Protein AF-Q3LVI8-F1 (afdb_monomer_lite)

Organism: Taraxacum officinale (NCBI:txid50225)

Secondary structure (DSSP, 8-state):
------------------------S--S----TTEEE-TTS-EEEEEEEGGGTTEEEEEEE-

Structure (mmCIF, N/CA/C/O backbone):
data_AF-Q3LVI8-F1
#
_entry.id   AF-Q3LVI8-F1
#
loop_
_atom_site.group_PDB
_atom_site.id
_atom_site.type_symbol
_atom_site.label_atom_id
_atom_site.label_alt_id
_atom_site.label_comp_id
_atom_site.label_asym_id
_atom_site.label_entity_id
_atom_site.label_seq_id
_atom_site.pdbx_PDB_ins_code
_atom_site.Cartn_x
_atom_site.Cartn_y
_atom_site.Cartn_z
_atom_site.occupancy
_atom_site.B_iso_or_equiv
_atom_site.auth_seq_id
_atom_site.auth_comp_id
_atom_site.auth_asym_id
_atom_site.auth_atom_id
_atom_site.pdbx_PDB_model_num
ATOM 1 N N . LYS A 1 1 ? -6.226 30.648 68.041 1.00 55.38 1 LYS A N 1
ATOM 2 C CA . LYS A 1 1 ? -7.227 30.102 67.086 1.00 55.38 1 LYS A CA 1
ATOM 3 C C . LYS A 1 1 ? -7.251 31.021 65.869 1.00 55.38 1 LYS A C 1
ATOM 5 O O . LYS A 1 1 ? -8.155 31.827 65.733 1.00 55.38 1 LYS A O 1
ATOM 10 N N . GLU A 1 2 ? -6.212 30.960 65.040 1.00 57.00 2 GLU A N 1
ATOM 11 C CA . GLU A 1 2 ? -6.061 31.843 63.878 1.00 57.00 2 GLU A CA 1
ATOM 12 C C . GLU A 1 2 ? -6.483 31.088 62.619 1.00 57.00 2 GLU A C 1
ATOM 14 O O . GLU A 1 2 ? -5.934 30.036 62.295 1.00 57.00 2 GLU A O 1
ATOM 19 N N . ARG A 1 3 ? -7.512 31.594 61.935 1.00 61.94 3 ARG A N 1
ATOM 20 C CA . ARG A 1 3 ? -7.931 31.110 60.618 1.00 61.94 3 ARG A CA 1
ATOM 21 C C . ARG A 1 3 ? -7.288 32.023 59.580 1.00 61.94 3 ARG A C 1
ATOM 23 O O . ARG A 1 3 ? -7.572 33.215 59.564 1.00 61.94 3 ARG A O 1
ATOM 30 N N . LYS A 1 4 ? -6.396 31.471 58.758 1.00 62.22 4 LYS A N 1
ATOM 31 C CA . LYS A 1 4 ? -5.723 32.204 57.676 1.00 62.22 4 LYS A CA 1
ATOM 32 C C . LYS A 1 4 ? -6.762 32.677 56.639 1.00 62.22 4 LYS A C 1
ATOM 34 O O . LYS A 1 4 ? -7.686 31.908 56.359 1.00 62.22 4 LYS A O 1
ATOM 39 N N . PRO A 1 5 ? -6.638 33.892 56.071 1.00 63.22 5 PRO A N 1
ATOM 40 C CA . PRO A 1 5 ? -7.558 34.373 55.043 1.00 63.22 5 PRO A CA 1
ATOM 41 C C . PRO A 1 5 ? -7.358 33.609 53.726 1.00 63.22 5 PRO A C 1
ATOM 43 O O . PRO A 1 5 ? -6.240 33.222 53.382 1.00 63.22 5 PRO A O 1
ATOM 46 N N . SER A 1 6 ? -8.447 33.385 52.988 1.00 62.56 6 SER A N 1
ATOM 47 C CA . SER A 1 6 ? -8.414 32.752 51.669 1.00 62.56 6 SER A CA 1
ATOM 48 C C . SER A 1 6 ? -7.745 33.687 50.662 1.00 62.56 6 SER A C 1
ATOM 50 O O . SER A 1 6 ? -8.270 34.756 50.350 1.00 62.56 6 SER A O 1
ATOM 52 N N . LEU A 1 7 ? -6.582 33.289 50.151 1.00 67.19 7 LEU A N 1
ATOM 53 C CA . LEU A 1 7 ? -5.951 33.952 49.016 1.00 67.19 7 LEU A CA 1
ATOM 54 C C . LEU A 1 7 ? -6.789 33.646 47.769 1.00 67.19 7 LEU A C 1
ATOM 56 O O . LEU A 1 7 ? -6.744 32.534 47.247 1.00 67.19 7 LEU A O 1
ATOM 60 N N . ASN A 1 8 ? -7.568 34.624 47.305 1.00 64.38 8 ASN A N 1
ATOM 61 C CA . ASN A 1 8 ? -8.243 34.550 46.012 1.00 64.38 8 ASN A CA 1
ATOM 62 C C . ASN A 1 8 ? -7.196 34.743 44.916 1.00 64.38 8 ASN A C 1
ATOM 64 O O . ASN A 1 8 ? -6.972 35.851 44.433 1.00 64.38 8 ASN A O 1
ATOM 68 N N . ILE A 1 9 ? -6.510 33.658 44.564 1.00 64.38 9 ILE A N 1
ATOM 69 C CA . ILE A 1 9 ? -5.599 33.644 43.430 1.00 64.38 9 ILE A CA 1
ATOM 70 C C . ILE A 1 9 ? -6.464 33.693 42.162 1.00 64.38 9 ILE A C 1
ATOM 72 O O . ILE A 1 9 ? -7.152 32.736 41.809 1.00 64.38 9 ILE A O 1
ATOM 76 N N . SER A 1 10 ? -6.516 34.850 41.501 1.00 64.75 10 SER A N 1
ATOM 77 C CA . SER A 1 10 ? -7.116 34.957 40.173 1.00 64.75 10 SER A CA 1
ATOM 78 C C . SER A 1 10 ? -6.171 34.269 39.196 1.00 64.75 10 SER A C 1
ATOM 80 O O . SER A 1 10 ? -5.205 34.865 38.719 1.00 64.75 10 SER A O 1
ATOM 82 N N . ILE A 1 11 ? -6.398 32.982 38.958 1.00 63.38 11 ILE A N 1
ATOM 83 C CA . ILE A 1 11 ? -5.677 32.232 37.933 1.00 63.38 11 ILE A CA 1
ATOM 84 C C . ILE A 1 11 ? -6.017 32.912 36.599 1.00 63.38 11 ILE A C 1
ATOM 86 O O . ILE A 1 11 ? -7.207 33.013 36.285 1.00 63.38 11 ILE A O 1
ATOM 90 N N . PRO A 1 12 ? -5.038 33.428 35.830 1.00 66.44 12 PRO A N 1
ATOM 91 C CA . PRO A 1 12 ? -5.334 33.969 34.516 1.00 66.44 12 PRO A CA 1
ATOM 92 C C . PRO A 1 12 ? -5.928 32.832 33.692 1.00 66.44 12 PRO A C 1
ATOM 94 O O . PRO A 1 12 ? -5.333 31.759 33.573 1.00 66.44 12 PRO A O 1
ATOM 97 N N . PHE A 1 13 ? -7.147 33.063 33.208 1.00 62.28 13 PHE A N 1
ATOM 98 C CA . PHE A 1 13 ? -7.869 32.162 32.326 1.00 62.28 13 PHE A CA 1
ATOM 99 C C . PHE A 1 13 ? -6.895 31.659 31.253 1.00 62.28 13 PHE A C 1
ATOM 101 O O . PHE A 1 13 ? -6.266 32.492 30.588 1.00 62.28 13 PHE A O 1
ATOM 108 N N . PRO A 1 14 ? -6.691 30.336 31.121 1.00 65.12 14 PRO A N 1
ATOM 109 C CA . PRO A 1 14 ? -5.793 29.831 30.100 1.00 65.12 14 PRO A CA 1
ATOM 110 C C . PRO A 1 14 ? -6.297 30.348 28.745 1.00 65.12 14 PRO A C 1
ATOM 112 O O . PRO A 1 14 ? -7.514 30.365 28.531 1.00 65.12 14 PRO A O 1
ATOM 115 N N . PRO A 1 15 ? -5.410 30.784 27.826 1.00 66.19 15 PRO A N 1
ATOM 116 C CA . PRO A 1 15 ? -5.839 31.035 26.453 1.00 66.19 15 PRO A CA 1
ATOM 117 C C . PRO A 1 15 ? -6.583 29.783 25.986 1.00 66.19 15 PRO A C 1
ATOM 119 O O . PRO A 1 15 ? -6.181 28.694 26.414 1.00 66.19 15 PRO A O 1
ATOM 122 N N . PRO A 1 16 ? -7.669 29.900 25.196 1.00 59.91 16 PRO A N 1
ATOM 123 C CA . PRO A 1 16 ? -8.443 28.736 24.802 1.00 59.91 16 PRO A CA 1
ATOM 124 C C . PRO A 1 16 ? -7.451 27.740 24.224 1.00 59.91 16 PRO A C 1
ATOM 126 O O . PRO A 1 16 ? -6.822 28.013 23.199 1.00 59.91 16 PRO A O 1
ATOM 129 N N . LEU A 1 17 ? -7.232 26.649 24.967 1.00 61.34 17 LEU A N 1
ATOM 130 C CA . LEU A 1 17 ? -6.452 25.522 24.501 1.00 61.34 17 LEU A CA 1
ATOM 131 C C . LEU A 1 17 ? -7.111 25.2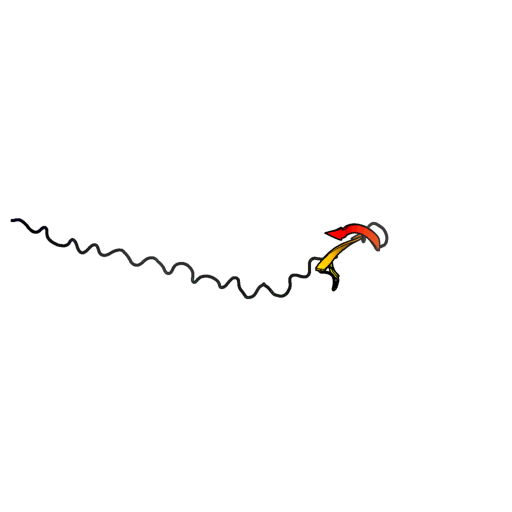01 23.185 1.00 61.34 17 LEU A C 1
ATOM 133 O O . LEU A 1 17 ? -8.305 24.894 23.190 1.00 61.34 17 LEU A O 1
ATOM 137 N N . VAL A 1 18 ? -6.362 25.461 22.109 1.00 60.06 18 VAL A N 1
ATOM 138 C CA . VAL A 1 18 ? -6.719 25.241 20.713 1.00 60.06 18 VAL A CA 1
ATOM 139 C C . VAL A 1 18 ? -7.769 24.156 20.719 1.00 60.06 18 VAL A C 1
ATOM 141 O O . VAL A 1 18 ? -7.437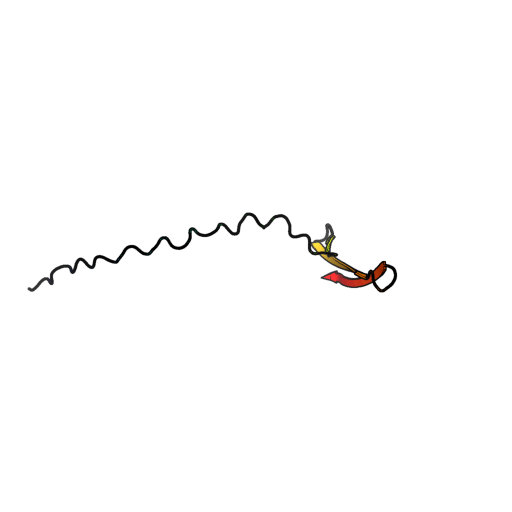 23.041 21.136 1.00 60.06 18 VAL A O 1
ATOM 144 N N . ALA A 1 19 ? -9.031 24.541 20.454 1.00 62.62 19 ALA A N 1
ATOM 145 C CA . ALA A 1 19 ? -10.176 23.638 20.533 1.00 62.62 19 ALA A CA 1
ATOM 146 C C . ALA A 1 19 ? -9.696 22.294 20.008 1.00 62.62 19 ALA A C 1
ATOM 148 O O . ALA A 1 19 ? -9.050 22.345 18.955 1.00 62.62 19 ALA A O 1
ATOM 149 N N . PRO A 1 20 ? -9.866 21.169 20.738 1.00 55.16 20 PRO A N 1
ATOM 150 C CA . PRO A 1 20 ? -9.299 19.903 20.310 1.00 55.16 20 PRO A CA 1
ATOM 151 C C . PRO A 1 2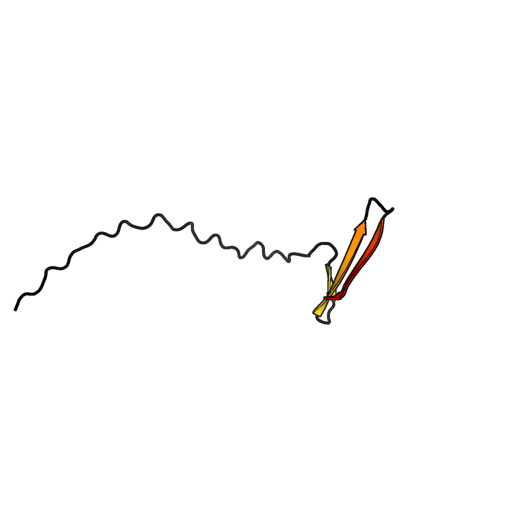0 ? -9.748 19.744 18.872 1.00 55.16 20 PRO A C 1
ATOM 153 O O . PRO A 1 20 ? -10.945 19.607 18.611 1.00 55.16 20 PRO A O 1
ATOM 156 N N . VAL A 1 21 ? -8.809 19.938 17.940 1.00 53.81 21 VAL A N 1
ATOM 157 C CA . VAL A 1 21 ? -9.101 19.799 16.529 1.00 53.81 21 VAL A CA 1
ATOM 158 C C . VAL A 1 21 ? -9.510 18.357 16.491 1.00 53.81 21 VAL A C 1
ATOM 160 O O . VAL A 1 21 ? -8.712 17.489 16.835 1.00 53.81 21 VAL A O 1
ATOM 163 N N . LYS A 1 22 ? -10.800 18.134 16.271 1.00 48.44 22 LYS A N 1
ATOM 164 C CA . LYS A 1 22 ? -11.411 16.827 16.266 1.00 48.44 22 LYS A CA 1
ATOM 165 C C . LYS A 1 22 ? -10.682 16.067 15.170 1.00 48.44 22 LYS A C 1
ATOM 167 O O . LYS A 1 22 ? -10.993 16.219 13.994 1.00 48.44 22 LYS A O 1
ATOM 172 N N . VAL A 1 23 ? -9.641 15.320 15.538 1.00 51.47 23 VAL A N 1
ATOM 173 C CA . VAL A 1 23 ? -8.856 14.483 14.625 1.00 51.47 23 VAL A CA 1
ATOM 174 C C . VAL A 1 23 ? -9.669 13.217 14.340 1.00 51.47 23 VAL A C 1
ATOM 176 O O . VAL A 1 23 ? -9.158 12.113 14.395 1.00 51.47 23 VAL A O 1
ATOM 179 N N . GLU A 1 24 ? -10.971 13.369 14.114 1.00 53.81 24 GLU A N 1
ATOM 180 C CA . GLU A 1 24 ? -11.944 12.274 14.031 1.00 53.81 24 GLU A CA 1
ATOM 181 C C . GLU A 1 24 ? -12.732 12.353 12.714 1.00 53.81 24 GLU A C 1
ATOM 183 O O . GLU A 1 24 ? -13.773 11.731 12.567 1.00 53.81 24 GLU A O 1
ATOM 188 N N . GLU A 1 25 ? -12.223 13.088 11.718 1.00 48.56 25 GLU A N 1
ATOM 189 C CA . GLU A 1 25 ? -12.796 13.103 10.362 1.00 48.56 25 GLU A CA 1
ATOM 190 C C . GLU A 1 25 ? -11.714 13.148 9.264 1.00 48.56 25 GLU A C 1
ATOM 192 O O . GLU A 1 25 ? -11.885 13.698 8.186 1.00 48.56 25 GLU A O 1
ATOM 197 N N . LEU A 1 26 ? -10.555 12.543 9.542 1.00 50.66 26 LEU A N 1
ATOM 198 C CA . LEU A 1 26 ? -9.615 12.062 8.513 1.00 50.66 26 LEU A CA 1
ATOM 199 C C . LEU A 1 26 ? -9.315 10.566 8.713 1.00 50.66 26 LEU A C 1
ATOM 201 O O . LEU A 1 26 ? -8.291 10.034 8.282 1.00 50.66 26 LEU A O 1
ATOM 205 N N . GLU A 1 27 ? -10.250 9.876 9.365 1.00 49.91 27 GLU A N 1
ATOM 206 C CA . GLU A 1 27 ? -10.489 8.436 9.242 1.00 49.91 27 GLU A CA 1
ATOM 207 C C . GLU A 1 27 ? -11.383 8.153 8.025 1.00 49.91 27 GLU A C 1
ATOM 209 O O . GLU A 1 27 ? -12.104 7.159 7.958 1.00 49.91 27 GLU A O 1
ATOM 214 N N . GLU A 1 28 ? -11.317 9.024 7.016 1.00 56.00 28 GLU A N 1
ATOM 215 C CA . GLU A 1 28 ? -11.676 8.697 5.648 1.00 56.00 28 GLU A CA 1
ATOM 216 C C . GLU A 1 28 ? -10.792 7.519 5.231 1.00 56.00 28 GLU A C 1
ATOM 218 O O . GLU A 1 28 ? -9.646 7.707 4.835 1.00 56.00 28 GLU A O 1
ATOM 223 N N . ARG A 1 29 ? -11.285 6.298 5.493 1.00 61.66 29 ARG A N 1
ATOM 224 C CA . ARG A 1 29 ? -10.717 4.976 5.186 1.00 61.66 29 ARG A CA 1
ATOM 225 C C . ARG A 1 29 ? -9.392 5.093 4.439 1.00 61.66 29 ARG A C 1
ATOM 227 O O . ARG A 1 29 ? -9.386 5.062 3.206 1.00 61.66 29 ARG A O 1
ATOM 234 N N . LYS A 1 30 ? -8.288 5.273 5.175 1.00 69.00 30 LYS A N 1
ATOM 235 C CA . LYS A 1 30 ? -6.956 5.453 4.587 1.00 69.00 30 LYS A CA 1
ATOM 236 C C . LYS A 1 30 ? -6.574 4.158 3.881 1.00 69.00 30 LYS A C 1
ATOM 238 O O . LYS A 1 30 ? -5.973 3.260 4.462 1.00 69.00 30 LYS A O 1
ATOM 243 N N . HIS A 1 31 ? -6.982 4.034 2.622 1.00 78.38 31 HIS A N 1
ATOM 244 C CA . HIS A 1 31 ? -6.577 2.950 1.751 1.00 78.38 31 HIS A CA 1
ATOM 245 C C . HIS A 1 31 ? -5.112 3.196 1.426 1.00 78.38 31 HIS A C 1
ATOM 247 O O . HIS A 1 31 ? -4.761 4.078 0.643 1.00 78.38 31 HIS A O 1
ATOM 253 N N . TYR A 1 32 ? -4.240 2.438 2.080 1.00 85.88 32 TYR A N 1
ATOM 254 C CA . TYR A 1 32 ? -2.815 2.508 1.814 1.00 85.88 32 TYR A CA 1
ATOM 255 C C . TYR A 1 32 ? -2.540 2.062 0.377 1.00 85.88 32 TYR A C 1
ATOM 257 O O . TYR A 1 32 ? -3.086 1.069 -0.113 1.00 85.88 32 TYR A O 1
ATOM 265 N N . ARG A 1 33 ? -1.687 2.815 -0.324 1.00 85.56 33 ARG A N 1
ATOM 266 C CA . ARG A 1 33 ? -1.404 2.583 -1.743 1.00 85.56 33 ARG A CA 1
ATOM 267 C C . ARG A 1 33 ? -0.848 1.176 -1.954 1.00 85.56 33 ARG A C 1
ATOM 269 O O . ARG A 1 33 ? 0.244 0.856 -1.497 1.00 85.56 33 ARG A O 1
ATOM 276 N N . GLY A 1 34 ? -1.565 0.371 -2.733 1.00 89.94 34 GLY A N 1
ATOM 277 C CA . GLY A 1 34 ? -1.156 -0.998 -3.046 1.00 89.94 34 GLY A CA 1
ATOM 278 C C . GLY A 1 34 ? -1.495 -2.024 -1.965 1.00 89.94 34 GLY A C 1
ATOM 279 O O . GLY A 1 34 ? -1.099 -3.175 -2.113 1.00 89.94 34 GLY A O 1
ATOM 280 N N . VAL A 1 35 ? -2.232 -1.638 -0.916 1.00 92.44 35 VAL A N 1
ATOM 281 C CA . VAL A 1 35 ? -2.715 -2.544 0.132 1.00 92.44 35 VAL A CA 1
ATOM 282 C C . VAL A 1 35 ? -4.185 -2.877 -0.105 1.00 92.44 35 VAL A C 1
ATOM 284 O O . VAL A 1 35 ? -5.013 -1.986 -0.287 1.00 92.44 35 VAL A O 1
ATOM 287 N N . ARG A 1 36 ? -4.526 -4.168 -0.068 1.00 91.25 36 ARG A N 1
ATOM 288 C CA . ARG A 1 36 ? -5.916 -4.650 -0.106 1.00 91.25 36 ARG A CA 1
ATOM 289 C C . ARG A 1 36 ? -6.214 -5.567 1.074 1.00 91.25 36 ARG A C 1
ATOM 291 O O . ARG A 1 36 ? -5.379 -6.397 1.438 1.00 91.25 36 ARG A O 1
ATOM 298 N N . GLN A 1 37 ? -7.416 -5.443 1.630 1.00 90.25 37 GLN A N 1
ATOM 299 C CA . GLN A 1 37 ? -7.904 -6.291 2.715 1.00 90.25 37 GLN A CA 1
ATOM 300 C C . GLN A 1 37 ? -8.692 -7.480 2.147 1.00 90.25 37 GLN A C 1
ATOM 302 O O . GLN A 1 37 ? -9.535 -7.316 1.264 1.00 90.25 37 GLN A O 1
ATOM 307 N N . ARG A 1 38 ? -8.413 -8.695 2.634 1.00 90.25 38 ARG A N 1
ATOM 308 C CA . ARG A 1 38 ? -9.258 -9.874 2.372 1.00 90.25 38 ARG A CA 1
ATOM 309 C C . ARG A 1 38 ? -10.448 -9.930 3.335 1.00 90.25 38 ARG A C 1
ATOM 311 O O . ARG A 1 38 ? -10.318 -9.459 4.459 1.00 90.25 38 ARG A O 1
ATOM 318 N N . PRO A 1 39 ? -11.521 -10.668 2.989 1.00 91.19 39 PRO A N 1
ATOM 319 C CA . PRO A 1 39 ? -12.586 -10.996 3.944 1.00 91.19 39 PRO A CA 1
ATOM 320 C C . PRO A 1 39 ? -12.087 -11.807 5.156 1.00 91.19 39 PRO A C 1
ATOM 322 O O . PRO A 1 39 ? -12.739 -11.830 6.187 1.00 91.19 39 PRO A O 1
ATOM 325 N N . TRP A 1 40 ? -10.910 -12.439 5.050 1.00 87.50 40 TRP A N 1
ATOM 326 C CA . TRP A 1 40 ? -10.236 -13.150 6.144 1.00 87.50 40 TRP A CA 1
ATOM 327 C C . TRP A 1 40 ? -9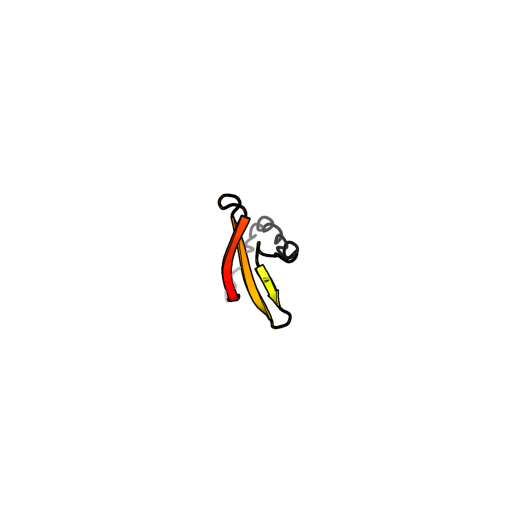.415 -12.234 7.080 1.00 87.50 40 TRP A C 1
ATOM 329 O O . TRP A 1 40 ? -8.757 -12.708 7.996 1.00 87.50 40 TRP A O 1
ATOM 339 N N . GLY A 1 41 ? -9.384 -10.920 6.836 1.00 87.12 41 GLY A N 1
ATOM 340 C CA . GLY A 1 41 ? -8.694 -9.952 7.702 1.00 87.12 41 GLY A CA 1
ATOM 341 C C . GLY A 1 41 ? -7.186 -9.799 7.467 1.00 87.12 41 GLY A C 1
ATOM 342 O O . GLY A 1 41 ? -6.563 -8.949 8.092 1.00 87.12 41 GLY A O 1
ATOM 343 N N . LYS A 1 42 ? -6.592 -10.564 6.542 1.00 90.38 42 LYS A N 1
ATOM 344 C CA . LYS A 1 42 ? -5.191 -10.396 6.114 1.00 90.38 42 LYS A CA 1
ATOM 345 C C . LYS A 1 42 ? -5.022 -9.280 5.085 1.00 90.38 42 LYS A C 1
ATOM 347 O O . LYS A 1 42 ? -5.877 -9.105 4.207 1.00 90.38 42 LYS A O 1
ATOM 352 N N . PHE A 1 43 ? -3.881 -8.599 5.144 1.00 90.38 43 PHE A N 1
ATOM 353 C CA . PHE A 1 43 ? -3.487 -7.573 4.190 1.00 90.38 43 PHE A CA 1
ATOM 354 C C . PHE A 1 43 ? -2.499 -8.132 3.168 1.00 90.38 43 PHE A C 1
ATOM 356 O O . PHE A 1 43 ? -1.605 -8.912 3.485 1.00 90.38 43 PHE A O 1
ATOM 363 N N . ALA A 1 44 ? -2.663 -7.725 1.914 1.00 92.81 44 ALA A N 1
ATOM 364 C CA . ALA A 1 44 ? -1.732 -8.018 0.830 1.00 92.81 44 ALA A CA 1
ATOM 365 C C . ALA A 1 44 ? -1.212 -6.704 0.250 1.00 92.81 44 ALA A C 1
ATOM 367 O O . ALA A 1 44 ? -2.026 -5.820 -0.028 1.00 92.81 44 ALA A O 1
ATOM 368 N N . ALA A 1 45 ? 0.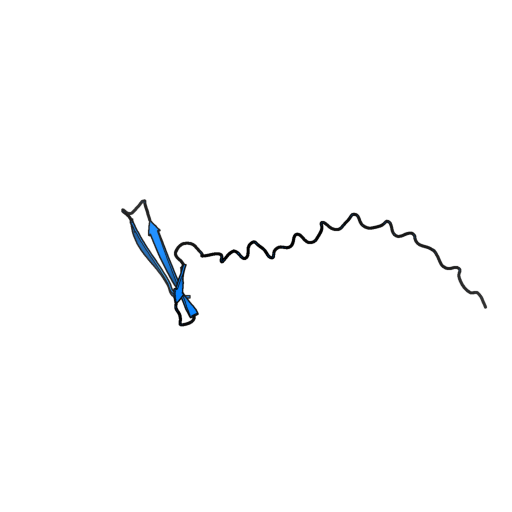105 -6.598 0.047 1.00 94.56 45 ALA A N 1
ATOM 369 C CA . ALA A 1 45 ? 0.754 -5.397 -0.468 1.00 94.56 45 ALA A CA 1
ATOM 370 C C . ALA A 1 45 ? 1.526 -5.666 -1.774 1.00 94.56 45 ALA A C 1
ATOM 372 O O . ALA A 1 45 ? 2.457 -6.474 -1.814 1.00 94.56 45 ALA A O 1
ATOM 373 N N . GLU A 1 46 ? 1.160 -4.952 -2.843 1.00 93.38 46 GLU A N 1
ATOM 374 C CA . GLU A 1 46 ? 1.854 -4.965 -4.139 1.00 93.38 46 GLU A CA 1
ATOM 375 C C . GLU A 1 46 ? 2.030 -3.546 -4.709 1.00 93.38 46 GLU A C 1
ATOM 377 O O . GLU A 1 46 ? 1.145 -2.692 -4.607 1.00 93.38 46 GLU A O 1
ATOM 382 N N . ILE A 1 47 ? 3.172 -3.281 -5.351 1.00 91.31 47 ILE A N 1
ATOM 383 C CA . ILE A 1 47 ? 3.463 -1.995 -6.005 1.00 91.31 47 ILE A CA 1
ATOM 384 C C . ILE A 1 47 ? 3.753 -2.171 -7.496 1.00 91.31 47 ILE A C 1
ATOM 386 O O . ILE A 1 47 ? 4.075 -3.259 -7.964 1.00 91.31 47 I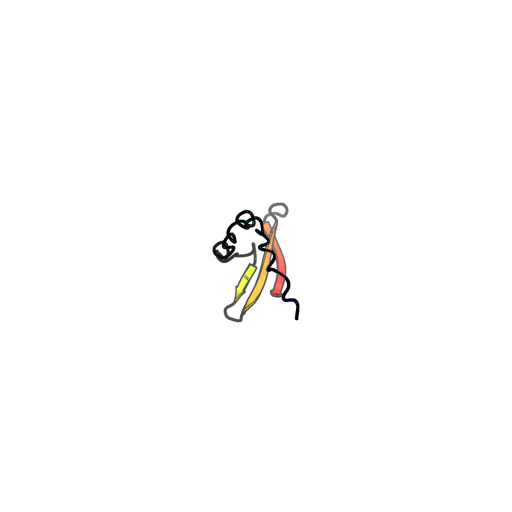LE A O 1
ATOM 390 N N . ARG A 1 48 ? 3.603 -1.081 -8.254 1.00 89.50 48 ARG A N 1
ATOM 391 C CA . ARG A 1 48 ? 3.908 -1.019 -9.689 1.00 89.50 48 ARG A CA 1
ATOM 392 C C . ARG A 1 48 ? 4.975 0.041 -9.894 1.00 89.50 48 ARG A C 1
ATOM 394 O O . ARG A 1 48 ? 4.741 1.180 -9.490 1.00 89.50 48 ARG A O 1
ATOM 401 N N . ASP A 1 49 ? 6.066 -0.321 -10.557 1.00 84.38 49 ASP A N 1
ATOM 402 C CA . ASP A 1 49 ? 7.151 0.609 -10.870 1.00 84.38 49 ASP A CA 1
ATOM 403 C C . ASP A 1 49 ? 6.990 1.156 -12.300 1.00 84.38 49 ASP A C 1
ATOM 405 O O . ASP A 1 49 ? 7.109 0.383 -13.262 1.00 84.38 49 ASP A O 1
ATOM 409 N N . PRO A 1 50 ? 6.765 2.472 -12.494 1.00 84.12 50 PRO A N 1
ATOM 410 C CA . PRO A 1 50 ? 6.679 3.056 -13.837 1.00 84.12 50 PRO A CA 1
ATOM 411 C C . PRO A 1 50 ? 8.014 2.942 -14.588 1.00 84.12 50 PRO A C 1
ATOM 413 O O . PRO A 1 50 ? 8.032 2.676 -15.787 1.00 84.12 50 PRO A O 1
ATOM 416 N N . ASN A 1 51 ? 9.135 3.017 -13.863 1.00 85.38 51 ASN A N 1
ATOM 417 C CA . ASN A 1 51 ? 10.488 2.921 -14.419 1.00 85.38 51 ASN A CA 1
ATOM 418 C C . ASN A 1 51 ? 10.839 1.519 -14.952 1.00 85.38 51 ASN A C 1
ATOM 420 O O . ASN A 1 51 ? 11.750 1.377 -15.760 1.00 85.38 51 ASN A O 1
ATOM 424 N N . LYS A 1 52 ? 10.118 0.470 -14.531 1.00 82.75 52 LYS A N 1
ATOM 425 C CA . LYS A 1 52 ? 10.352 -0.925 -14.949 1.00 82.75 52 LYS A CA 1
ATOM 426 C C . LYS A 1 52 ? 9.216 -1.456 -15.821 1.00 82.75 52 LYS A C 1
ATOM 428 O O . LYS A 1 52 ? 8.786 -2.595 -15.647 1.00 82.75 52 LYS A O 1
ATOM 433 N N . LYS A 1 53 ? 8.683 -0.630 -16.729 1.00 83.50 53 LYS A N 1
ATOM 434 C CA . LYS A 1 53 ? 7.614 -1.027 -17.668 1.00 83.50 53 LYS A CA 1
ATOM 435 C C . LYS A 1 53 ? 6.349 -1.564 -16.967 1.00 83.50 53 LYS A C 1
ATOM 437 O O . LYS A 1 53 ? 5.671 -2.441 -17.491 1.00 83.50 53 LYS A O 1
ATOM 442 N N . GLY A 1 54 ? 6.038 -1.069 -15.763 1.00 83.44 54 GLY A N 1
ATOM 443 C CA . GLY A 1 54 ? 4.847 -1.481 -15.012 1.00 83.44 54 GLY A CA 1
ATOM 444 C C . GLY A 1 54 ? 4.956 -2.845 -14.322 1.00 83.44 54 GLY A C 1
ATOM 445 O O . GLY A 1 54 ? 3.925 -3.423 -13.967 1.00 83.44 54 GLY A O 1
ATOM 446 N N . THR A 1 55 ? 6.177 -3.351 -14.116 1.00 88.12 55 THR A N 1
ATOM 447 C CA . THR A 1 55 ? 6.426 -4.589 -13.362 1.00 88.12 55 THR A CA 1
ATOM 448 C C . THR A 1 55 ? 5.790 -4.510 -11.972 1.00 88.12 55 THR A C 1
ATOM 450 O O . THR A 1 55 ? 5.917 -3.501 -11.271 1.00 88.12 55 THR A O 1
ATOM 453 N N . ARG A 1 56 ? 5.084 -5.579 -11.585 1.00 89.06 56 ARG A N 1
ATOM 454 C CA . ARG A 1 56 ? 4.457 -5.718 -10.265 1.00 89.06 56 ARG A CA 1
ATOM 455 C C . ARG A 1 56 ? 5.471 -6.303 -9.293 1.00 89.06 56 ARG A C 1
ATOM 457 O O . ARG A 1 56 ? 6.031 -7.362 -9.563 1.00 89.06 56 ARG A O 1
ATOM 464 N N . VAL A 1 57 ? 5.686 -5.623 -8.174 1.00 89.31 57 VAL A N 1
ATOM 465 C CA . VAL A 1 57 ? 6.564 -6.080 -7.096 1.00 89.31 57 VAL A CA 1
ATOM 466 C C . VAL A 1 57 ? 5.701 -6.452 -5.902 1.00 89.31 57 VAL A C 1
ATOM 468 O O . VAL A 1 57 ? 4.896 -5.653 -5.419 1.00 89.31 57 VAL A O 1
ATOM 471 N N . TRP A 1 58 ? 5.856 -7.691 -5.452 1.00 91.69 58 TRP A N 1
ATOM 472 C CA . TRP A 1 58 ? 5.178 -8.223 -4.283 1.00 91.69 58 TRP A CA 1
ATOM 473 C C . TRP A 1 58 ? 5.970 -7.869 -3.026 1.00 91.69 58 TRP A C 1
ATOM 475 O O . TRP A 1 58 ? 7.136 -8.238 -2.918 1.00 91.69 58 TRP A O 1
ATOM 485 N N . LEU A 1 59 ? 5.348 -7.148 -2.092 1.00 91.31 59 LEU A N 1
ATOM 486 C CA . LEU A 1 59 ? 5.987 -6.761 -0.829 1.00 91.31 59 LEU A CA 1
ATOM 487 C C . LEU A 1 59 ? 5.706 -7.768 0.290 1.00 91.31 59 LEU A C 1
ATOM 489 O O . LEU A 1 59 ? 6.497 -7.879 1.220 1.00 91.31 59 LEU A O 1
ATOM 493 N N . GLY A 1 60 ? 4.598 -8.510 0.192 1.00 94.19 60 GLY A N 1
ATOM 494 C CA . GLY A 1 60 ? 4.243 -9.553 1.148 1.00 94.19 60 GLY A CA 1
ATOM 495 C C . GLY A 1 60 ? 2.782 -9.527 1.585 1.00 94.19 60 GLY A C 1
ATOM 496 O O . GLY A 1 60 ? 1.954 -8.755 1.089 1.00 94.19 60 GLY A O 1
ATOM 497 N N . THR A 1 61 ? 2.484 -10.397 2.548 1.00 92.62 61 THR A N 1
ATOM 498 C CA . THR A 1 61 ? 1.235 -10.398 3.312 1.00 92.62 61 THR A CA 1
ATOM 499 C C . THR A 1 61 ? 1.513 -10.033 4.758 1.00 92.62 61 THR A C 1
ATOM 501 O O . THR A 1 61 ? 2.444 -10.585 5.346 1.00 92.62 61 THR A O 1
ATOM 504 N N . PHE A 1 62 ? 0.667 -9.183 5.327 1.00 84.56 62 PHE A N 1
ATOM 505 C CA . PHE A 1 62 ? 0.731 -8.746 6.718 1.00 84.56 62 PHE A CA 1
ATOM 506 C C . PHE A 1 62 ? -0.559 -9.186 7.432 1.00 84.56 62 PHE A C 1
ATOM 508 O O . PHE A 1 62 ? -1.660 -9.019 6.854 1.00 84.56 62 PHE A O 1
#

Foldseek 3Di:
DDDDDDDPPPDPDPDPPPPPPPPPPVVPVPPDVQWDADPVGKIWGWDFDVVVVRDIDGPDID

Sequence (62 aa):
KERKPSLNISIPFPPPLVAPVKVEELEERKHYRGVRQRPWGKFAAEIRDPNKKGTRVWLGTF

Radius of gyration: 28.04 Å; chains: 1; bounding box: 23×48×85 Å

InterPro domains:
  IPR001471 AP2/ERF domain [PF00847] (31-62)
  IPR001471 AP2/ERF domain [PR00367] (32-43)
  IPR001471 AP2/ERF domain [PR00367] (55-62)
  IPR001471 AP2/ERF domain [PS51032] (31-62)
  IPR001471 AP2/ERF domain [SM00380] (31-62)
  IPR001471 AP2/ERF domain [cd00018] (30-62)
  IPR016177 DNA-binding domain superfamily [SSF54171] (31-62)
  IPR036955 AP2/ERF domain superfamily [G3DSA:3.30.730.10] (30-62)
  IPR044808 Ethylene-responsive transcription factor [PTHR31190] (26-62)

pLDDT: mean 74.6, std 15.3, range [48.44, 94.56]